Protein AF-A0A936PBE9-F1 (afdb_monomer_lite)

Sequence (166 aa):
MKCLRVLLLLLLTLVSSGVLAENSNLLIQLQPGGGFRIWHADGPSLLSDDEVMLLDSLAEPQGSAPVPTALGPARARRTELGVIIELAEVKTDKALLVDRDACGHLKTWHAEGGVPLTEEQATDLVLAALPGGGPRLVLDAERHAKSYLTAIGIMVAIWKPRPARK

pLDDT: mean 86.17, std 16.49, range [41.28, 98.12]

Foldseek 3Di:
DPDPPPVVVPPPPPPPPPPPPQKWKWFWDADPPGDIQIWGLDDDDDFDPVVVVVQQVQADQVWGDFDQTPLGTWIWHQDQLAIKIARPRDPAQRIWGWDADPVRDIGITTSDDDDDDDRVRSVVQQVQEEQVWGDWADRDPFKIWIWYQDSNGIMIMIHGDDDDDD

Secondary structure (DSSP, 8-state):
--SSSSGGGSSS---------SEEEEEEEEPTTS-EEEEESS-S----HHHHHHHHHT-BTT-PPPEEETTEEEEEEEETTEEEEEESS-SS--EEEEEE-TT--EEEEESS-S----HHHHHHHHHH-BTT--PPEE-SSS-EEEEEEETTEEEEEEEPPPPPP-

Structure (mmCIF, N/CA/C/O backbone):
data_AF-A0A936PBE9-F1
#
_entry.id   AF-A0A936PBE9-F1
#
loop_
_atom_site.group_PDB
_atom_site.id
_atom_site.type_symbol
_atom_site.label_atom_id
_atom_site.label_alt_id
_atom_site.label_comp_id
_atom_site.label_asym_id
_atom_site.label_entity_id
_atom_site.label_seq_id
_atom_site.pdbx_PDB_ins_code
_atom_site.Cartn_x
_atom_site.Cartn_y
_atom_site.Cartn_z
_atom_site.occupancy
_atom_site.B_iso_or_equiv
_atom_site.auth_seq_id
_atom_site.auth_comp_id
_atom_site.auth_asym_id
_atom_site.auth_atom_id
_atom_site.pdbx_PDB_model_num
ATOM 1 N N . MET A 1 1 ? 39.517 -16.350 37.119 1.00 50.34 1 MET A N 1
ATOM 2 C CA . MET A 1 1 ? 38.673 -15.214 36.672 1.00 50.34 1 MET A CA 1
ATOM 3 C C . MET A 1 1 ? 39.249 -14.539 35.419 1.00 50.34 1 MET A C 1
ATOM 5 O O . MET A 1 1 ? 39.774 -13.442 35.531 1.00 50.34 1 MET A O 1
ATOM 9 N N . LYS A 1 2 ? 39.202 -15.165 34.229 1.00 45.12 2 LYS A N 1
ATOM 10 C CA . LYS A 1 2 ? 39.619 -14.512 32.960 1.00 45.12 2 LYS A CA 1
ATOM 11 C C . LYS A 1 2 ? 38.860 -14.987 31.701 1.00 45.12 2 LYS A C 1
ATOM 13 O O . LYS A 1 2 ? 39.275 -14.653 30.603 1.00 45.12 2 LYS A O 1
ATOM 18 N N . CYS A 1 3 ? 37.740 -15.709 31.827 1.00 45.91 3 CYS A N 1
ATOM 19 C CA . CYS A 1 3 ? 36.993 -16.213 30.654 1.00 45.91 3 CYS A CA 1
ATOM 20 C C . CYS A 1 3 ? 35.619 -15.558 30.439 1.00 45.91 3 CYS A C 1
ATOM 22 O O . CYS A 1 3 ? 34.963 -15.847 29.449 1.00 45.91 3 CYS A O 1
ATOM 24 N N . LEU A 1 4 ? 35.193 -14.640 31.314 1.00 47.47 4 LEU A N 1
ATOM 25 C CA . LEU A 1 4 ? 33.838 -14.066 31.283 1.00 47.47 4 LEU A CA 1
ATOM 26 C C . LEU A 1 4 ? 33.744 -12.691 30.589 1.00 47.47 4 LEU A C 1
ATOM 28 O O . LEU A 1 4 ? 32.738 -12.007 30.719 1.00 47.47 4 LEU A O 1
ATOM 32 N N . ARG A 1 5 ? 34.792 -12.236 29.889 1.00 47.12 5 ARG A N 1
ATOM 33 C CA . ARG A 1 5 ? 34.793 -10.913 29.225 1.00 47.12 5 ARG A CA 1
ATOM 34 C C . ARG A 1 5 ? 34.780 -10.956 27.700 1.00 47.12 5 ARG A C 1
ATOM 36 O O . ARG A 1 5 ? 34.574 -9.920 27.086 1.00 47.12 5 ARG A O 1
ATOM 43 N N . VAL A 1 6 ? 34.949 -12.130 27.092 1.00 48.41 6 VAL A N 1
ATOM 44 C CA . VAL A 1 6 ? 34.953 -12.260 25.622 1.00 48.41 6 VAL A CA 1
ATOM 45 C C . VAL A 1 6 ? 33.557 -12.583 25.072 1.00 48.41 6 VAL A C 1
ATOM 47 O O . VAL A 1 6 ? 33.268 -12.275 23.923 1.00 48.41 6 VAL A O 1
ATOM 50 N N . LEU A 1 7 ? 32.644 -13.107 25.898 1.00 46.00 7 LEU A N 1
ATOM 51 C CA . LEU A 1 7 ? 31.309 -13.508 25.437 1.00 46.00 7 LEU A CA 1
ATOM 52 C C . LEU A 1 7 ? 30.341 -12.327 25.208 1.00 46.00 7 LEU A C 1
ATOM 54 O O . LEU A 1 7 ? 29.356 -12.481 24.497 1.00 46.00 7 LEU A O 1
ATOM 58 N N . LEU A 1 8 ? 30.615 -11.144 25.773 1.00 46.41 8 LEU A N 1
ATOM 59 C CA . LEU A 1 8 ? 29.701 -9.993 25.694 1.00 46.41 8 LEU A CA 1
ATOM 60 C C . LEU A 1 8 ? 29.893 -9.127 24.432 1.00 46.41 8 LEU A C 1
ATOM 62 O O . LEU A 1 8 ? 29.077 -8.256 24.159 1.00 46.41 8 LEU A O 1
ATOM 66 N N . LEU A 1 9 ? 30.954 -9.355 23.651 1.00 47.06 9 LEU A N 1
ATOM 67 C CA . LEU A 1 9 ? 31.267 -8.556 22.455 1.00 47.06 9 LEU A CA 1
ATOM 68 C C . LEU A 1 9 ? 30.708 -9.143 21.147 1.00 47.06 9 LEU A C 1
ATOM 70 O O . LEU A 1 9 ? 30.791 -8.490 20.114 1.00 47.06 9 LEU A O 1
ATOM 74 N N . LEU A 1 10 ? 30.103 -10.336 21.182 1.00 46.03 10 LEU A N 1
ATOM 75 C CA . LEU A 1 10 ? 29.534 -10.996 19.996 1.00 46.03 10 LEU A CA 1
ATOM 76 C C . LEU A 1 10 ? 28.034 -10.739 19.777 1.00 46.03 10 LEU A C 1
ATOM 78 O O . LEU A 1 10 ? 27.498 -11.136 18.749 1.00 46.03 10 LEU A O 1
ATOM 82 N N . LEU A 1 11 ? 27.354 -10.060 20.706 1.00 45.28 11 LEU A N 1
ATOM 83 C CA . LEU A 1 11 ? 25.908 -9.809 20.627 1.00 45.28 11 LEU A CA 1
ATOM 84 C C . LEU A 1 11 ? 25.522 -8.475 19.964 1.00 45.28 11 LEU A C 1
ATOM 86 O O . LEU A 1 11 ? 24.334 -8.197 19.846 1.00 45.28 11 LEU A O 1
ATOM 90 N N . LEU A 1 12 ? 26.483 -7.661 19.508 1.00 48.19 12 LEU A N 1
ATOM 91 C CA . LEU A 1 12 ? 26.200 -6.307 19.003 1.00 48.19 12 LEU A CA 1
ATOM 92 C C . LEU A 1 12 ? 26.375 -6.100 17.488 1.00 48.19 12 LEU A C 1
ATOM 94 O O . LEU A 1 12 ? 26.357 -4.961 17.030 1.00 48.19 12 LEU A O 1
ATOM 98 N N . THR A 1 13 ? 26.517 -7.165 16.695 1.00 49.09 13 THR A N 1
ATOM 99 C CA . THR A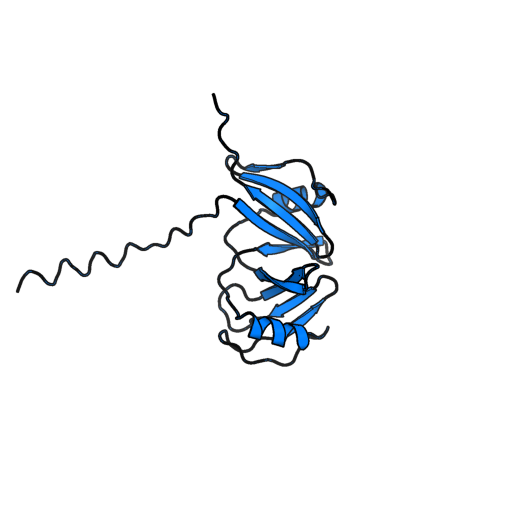 1 13 ? 26.637 -7.064 15.224 1.00 49.09 13 THR A CA 1
ATOM 100 C C . THR A 1 13 ? 25.530 -7.772 14.449 1.00 49.09 13 THR A C 1
ATOM 102 O O . THR A 1 13 ? 25.612 -7.874 13.228 1.00 49.09 13 THR A O 1
ATOM 105 N N . LEU A 1 14 ? 24.430 -8.149 15.107 1.00 47.47 14 LEU A N 1
ATOM 106 C CA . LEU A 1 14 ? 23.153 -8.384 14.423 1.00 47.47 14 LEU A CA 1
ATOM 107 C C . LEU A 1 14 ? 22.495 -7.035 14.097 1.00 47.47 14 LEU A C 1
ATOM 109 O O . LEU A 1 14 ? 21.353 -6.760 14.457 1.00 47.47 14 LEU A O 1
ATOM 113 N N . VAL A 1 15 ? 23.237 -6.171 13.396 1.00 48.62 15 VAL A N 1
ATOM 114 C CA . VAL A 1 15 ? 22.605 -5.188 12.524 1.00 48.62 15 VAL A CA 1
ATOM 115 C C . VAL A 1 15 ? 21.896 -6.043 11.493 1.00 48.62 15 VAL A C 1
ATOM 117 O O . VAL A 1 15 ? 22.527 -6.627 10.615 1.00 48.62 15 VAL A O 1
ATOM 120 N N . SER A 1 16 ? 20.589 -6.197 11.690 1.00 46.88 16 SER A N 1
ATOM 121 C CA . SER A 1 16 ? 19.684 -6.767 10.710 1.00 46.88 16 SER A CA 1
ATOM 122 C C . SER A 1 16 ? 19.838 -5.948 9.439 1.00 46.88 16 SER A C 1
ATOM 124 O O . SER A 1 16 ? 19.185 -4.925 9.253 1.00 46.88 16 SER A O 1
ATOM 126 N N . SER A 1 17 ? 20.736 -6.383 8.560 1.00 41.28 17 SER A N 1
ATOM 127 C CA . SER A 1 17 ? 20.574 -6.153 7.142 1.00 41.28 17 SER A CA 1
ATOM 128 C C . SER A 1 17 ? 19.277 -6.863 6.802 1.00 41.28 17 SER A C 1
ATOM 130 O O . SER A 1 17 ? 19.268 -8.070 6.570 1.00 41.28 17 SER A O 1
ATOM 132 N N . GLY A 1 18 ? 18.167 -6.125 6.880 1.00 41.81 18 GLY A N 1
ATOM 133 C CA . GLY A 1 18 ? 16.953 -6.510 6.192 1.00 41.81 18 GLY A CA 1
ATOM 134 C C . GLY A 1 18 ? 17.403 -6.823 4.781 1.00 41.81 18 GLY A C 1
ATOM 135 O O . GLY A 1 18 ? 17.915 -5.947 4.083 1.00 41.81 18 GLY A O 1
ATOM 136 N N . VAL A 1 19 ? 17.365 -8.105 4.432 1.00 45.19 19 VAL A N 1
ATOM 137 C CA . VAL A 1 19 ? 17.571 -8.551 3.067 1.00 45.19 19 VAL A CA 1
ATOM 138 C C . VAL A 1 19 ? 16.535 -7.772 2.275 1.00 45.19 19 VAL A C 1
ATOM 140 O O . VAL A 1 19 ? 15.345 -8.059 2.367 1.00 45.19 19 VAL A O 1
ATOM 143 N N . LEU A 1 20 ? 16.982 -6.711 1.596 1.00 50.00 20 LEU A N 1
ATOM 144 C CA . LEU A 1 20 ? 16.194 -6.006 0.601 1.00 50.00 20 LEU A CA 1
ATOM 145 C C . LEU A 1 20 ? 15.694 -7.092 -0.336 1.00 50.00 20 LEU A C 1
ATOM 147 O O . LEU A 1 20 ? 16.502 -7.765 -0.983 1.00 50.00 20 LEU A O 1
ATOM 151 N N . ALA A 1 21 ? 14.388 -7.330 -0.292 1.00 50.94 21 ALA A N 1
ATOM 152 C CA . ALA A 1 21 ? 13.784 -8.450 -0.972 1.00 50.94 21 ALA A CA 1
ATOM 153 C C . ALA A 1 21 ? 14.173 -8.392 -2.456 1.00 50.94 21 ALA A C 1
ATOM 155 O O . ALA A 1 21 ? 14.020 -7.369 -3.123 1.00 50.94 21 ALA A O 1
ATOM 156 N N . GLU A 1 22 ? 14.736 -9.496 -2.952 1.00 62.47 22 GLU A N 1
ATOM 157 C CA . GLU A 1 22 ? 15.225 -9.648 -4.330 1.00 62.47 22 GLU A CA 1
ATOM 158 C C . GLU A 1 22 ? 14.132 -9.313 -5.362 1.00 62.47 22 GLU A C 1
ATOM 160 O O . GLU A 1 22 ? 14.420 -8.832 -6.462 1.00 62.47 22 GLU A O 1
ATOM 165 N N . ASN A 1 23 ? 12.875 -9.492 -4.943 1.00 78.38 23 ASN A N 1
ATOM 166 C CA . ASN A 1 23 ? 11.667 -9.005 -5.584 1.00 78.38 23 ASN A CA 1
ATOM 167 C C . ASN A 1 23 ? 10.775 -8.346 -4.524 1.00 78.38 23 ASN A C 1
ATOM 169 O O . ASN A 1 23 ? 10.696 -8.834 -3.399 1.00 78.38 23 ASN A O 1
ATOM 173 N N . SER A 1 24 ? 10.074 -7.273 -4.867 1.00 84.75 24 SER A N 1
ATOM 174 C CA . SER A 1 24 ? 9.158 -6.581 -3.955 1.00 84.75 24 SER A CA 1
ATOM 175 C C . SER A 1 24 ? 7.903 -6.137 -4.685 1.00 84.75 24 SER A C 1
ATOM 177 O O . SER A 1 24 ? 7.944 -5.876 -5.886 1.00 84.75 24 SER A O 1
ATOM 179 N N . ASN A 1 25 ? 6.798 -6.018 -3.950 1.00 91.38 25 ASN A N 1
ATOM 180 C CA . ASN A 1 25 ? 5.537 -5.536 -4.497 1.00 91.38 25 ASN A CA 1
ATOM 181 C C . ASN A 1 25 ? 5.097 -4.261 -3.784 1.00 91.38 25 ASN A C 1
ATOM 183 O O . ASN A 1 25 ? 5.163 -4.172 -2.557 1.00 91.38 25 ASN A O 1
ATOM 187 N N . LEU A 1 26 ? 4.611 -3.306 -4.568 1.00 95.38 26 LEU A N 1
ATOM 188 C CA . LEU A 1 26 ? 4.003 -2.072 -4.088 1.00 95.38 26 LEU A CA 1
ATOM 189 C C . LEU A 1 26 ? 2.583 -1.943 -4.629 1.00 95.38 26 LEU A C 1
ATOM 191 O O . LEU A 1 26 ? 2.253 -2.513 -5.670 1.00 95.38 26 LEU A O 1
ATOM 195 N N . LEU A 1 27 ? 1.770 -1.149 -3.949 1.00 96.12 27 LEU A N 1
ATOM 196 C CA . LEU A 1 27 ? 0.484 -0.685 -4.442 1.00 96.12 27 LEU A CA 1
ATOM 197 C C . LEU A 1 27 ? 0.459 0.842 -4.391 1.00 96.12 27 LEU A C 1
ATOM 199 O O . LEU A 1 27 ? 0.653 1.435 -3.337 1.00 96.12 27 LEU A O 1
ATOM 203 N N . ILE A 1 28 ? 0.203 1.482 -5.525 1.00 96.56 28 ILE A N 1
ATOM 204 C CA . ILE A 1 28 ? 0.096 2.937 -5.635 1.00 96.56 28 ILE A CA 1
ATOM 205 C C . ILE A 1 28 ? -1.382 3.307 -5.772 1.00 96.56 28 ILE A C 1
ATOM 207 O O . ILE A 1 28 ? -2.060 2.853 -6.693 1.00 96.56 28 ILE A O 1
ATOM 211 N N . GLN A 1 29 ? -1.882 4.147 -4.869 1.00 95.38 29 GLN A N 1
ATOM 212 C CA . GLN A 1 29 ? -3.225 4.722 -4.920 1.00 95.38 29 GLN A CA 1
ATOM 213 C C . GLN A 1 29 ? -3.148 6.216 -5.209 1.00 95.38 29 GLN A C 1
ATOM 215 O O . GLN A 1 29 ? -2.551 6.973 -4.438 1.00 95.38 29 GLN A O 1
ATOM 220 N N . LEU A 1 30 ? -3.797 6.649 -6.291 1.00 92.25 30 LEU A N 1
ATOM 221 C CA . LEU A 1 30 ? -3.972 8.071 -6.564 1.00 92.25 30 LEU A CA 1
ATOM 222 C C . LEU A 1 30 ? -4.845 8.691 -5.472 1.00 92.25 30 LEU A C 1
ATOM 224 O O . LEU A 1 30 ? -5.885 8.145 -5.106 1.00 92.25 30 LEU A O 1
ATOM 228 N N . GLN A 1 31 ? -4.405 9.828 -4.951 1.00 90.44 31 GLN A N 1
ATOM 229 C CA . GLN A 1 31 ? -5.142 10.599 -3.964 1.00 90.44 31 GLN A CA 1
ATOM 230 C C . GLN A 1 31 ? -5.876 11.761 -4.647 1.00 90.44 31 GLN A C 1
ATOM 232 O O . GLN A 1 31 ? -5.372 12.327 -5.627 1.00 90.44 31 GLN A O 1
ATOM 237 N N . PRO A 1 32 ? -7.037 12.180 -4.115 1.00 84.94 32 PRO A N 1
ATOM 238 C CA . PRO A 1 32 ? -7.652 13.441 -4.508 1.00 84.94 32 PRO A CA 1
ATOM 239 C C . PRO A 1 32 ? -6.637 14.587 -4.382 1.00 84.94 32 PRO A C 1
ATOM 241 O O . PRO A 1 32 ? -5.978 14.725 -3.354 1.00 84.94 32 PRO A O 1
ATOM 244 N N . GLY A 1 33 ? -6.489 15.396 -5.433 1.00 84.88 33 GLY A N 1
ATOM 245 C CA . GLY A 1 33 ? -5.497 16.481 -5.477 1.00 84.88 33 GLY A CA 1
ATOM 246 C C . GLY A 1 33 ? -4.167 16.132 -6.156 1.00 84.88 33 GLY A C 1
ATOM 247 O O . GLY A 1 33 ? -3.294 16.990 -6.214 1.00 84.88 33 GLY A O 1
ATOM 248 N N . GLY A 1 34 ? -4.021 14.924 -6.712 1.00 84.19 34 GLY A N 1
ATOM 249 C CA . GLY A 1 34 ? -2.920 14.581 -7.624 1.00 84.19 34 GLY A CA 1
ATOM 250 C C . GLY A 1 34 ? -1.690 13.942 -6.975 1.00 84.19 34 GLY A C 1
ATOM 251 O O . GLY A 1 34 ? -0.717 13.686 -7.672 1.00 84.19 34 GLY A O 1
ATOM 252 N N . GLY A 1 35 ? -1.731 13.660 -5.670 1.00 90.94 35 GLY A N 1
ATOM 253 C CA . GLY A 1 35 ? -0.667 12.933 -4.972 1.00 90.94 35 GLY A CA 1
ATOM 254 C C . GLY A 1 35 ? -0.814 11.411 -5.051 1.00 90.94 35 GLY A C 1
ATOM 255 O O . GLY A 1 35 ? -1.840 10.881 -5.483 1.00 90.94 35 GLY A O 1
ATOM 256 N N . PHE A 1 36 ? 0.196 10.701 -4.550 1.00 92.88 36 PHE A N 1
ATOM 257 C CA . PHE A 1 36 ? 0.188 9.243 -4.437 1.00 92.88 36 PHE A CA 1
ATOM 258 C C . PHE A 1 36 ? 0.260 8.806 -2.978 1.00 92.88 36 PHE A C 1
ATOM 260 O O . PHE A 1 36 ? 0.996 9.377 -2.176 1.00 92.88 36 PHE A O 1
ATOM 267 N N . ARG A 1 37 ? -0.458 7.733 -2.652 1.00 94.00 37 ARG A N 1
ATOM 268 C CA . ARG A 1 37 ? -0.161 6.903 -1.487 1.00 94.00 37 ARG A CA 1
ATOM 269 C C . ARG A 1 37 ? 0.466 5.608 -1.974 1.00 94.00 37 ARG A C 1
ATOM 271 O O . ARG A 1 37 ? -0.105 4.940 -2.831 1.00 94.00 37 ARG A O 1
ATOM 278 N N . ILE A 1 38 ? 1.630 5.277 -1.434 1.00 95.62 38 ILE A N 1
ATOM 279 C CA . ILE A 1 38 ? 2.337 4.036 -1.735 1.00 95.62 38 ILE A CA 1
ATOM 280 C C . ILE A 1 38 ? 2.155 3.111 -0.543 1.00 95.62 38 ILE A C 1
ATOM 282 O O . ILE A 1 38 ? 2.393 3.507 0.594 1.00 95.62 38 ILE A O 1
ATOM 286 N N . TRP A 1 39 ? 1.720 1.894 -0.828 1.00 96.38 39 TRP A N 1
ATOM 287 C CA . TRP A 1 39 ? 1.632 0.816 0.131 1.00 96.38 39 TRP A CA 1
ATOM 288 C C . TRP A 1 39 ? 2.634 -0.278 -0.220 1.00 96.38 39 TRP A C 1
ATOM 290 O O . TRP A 1 39 ? 2.892 -0.559 -1.393 1.00 96.38 39 TRP A O 1
ATOM 300 N N . HIS A 1 40 ? 3.176 -0.920 0.800 1.00 95.25 40 HIS A N 1
ATOM 301 C CA . HIS A 1 40 ? 4.211 -1.933 0.701 1.00 95.25 40 HIS A CA 1
ATOM 302 C C . HIS A 1 40 ? 3.640 -3.298 1.074 1.00 95.25 40 HIS A C 1
ATOM 304 O O . HIS A 1 40 ? 2.794 -3.400 1.955 1.00 95.25 40 HIS A O 1
ATOM 310 N N . ALA A 1 41 ? 4.078 -4.360 0.398 1.00 91.31 41 ALA A N 1
ATOM 311 C CA . ALA A 1 41 ? 3.666 -5.717 0.766 1.00 91.31 41 ALA A CA 1
ATOM 312 C C . ALA A 1 41 ? 4.241 -6.171 2.120 1.00 91.31 41 ALA A C 1
ATOM 314 O O . ALA A 1 41 ? 3.658 -7.043 2.750 1.00 91.31 41 ALA A O 1
ATOM 315 N N . ASP A 1 42 ? 5.343 -5.557 2.555 1.00 87.38 42 ASP A N 1
ATOM 316 C CA . ASP A 1 42 ? 6.009 -5.821 3.828 1.00 87.38 42 ASP A CA 1
ATOM 317 C C . ASP A 1 42 ? 6.133 -4.514 4.620 1.00 87.38 42 ASP A C 1
ATOM 319 O O . ASP A 1 42 ? 6.464 -3.471 4.042 1.00 87.38 42 ASP A O 1
ATOM 323 N N . GLY A 1 43 ? 5.935 -4.576 5.937 1.00 85.44 43 GLY A N 1
ATOM 324 C CA . GLY A 1 43 ? 6.059 -3.421 6.824 1.00 85.44 43 GLY A CA 1
ATOM 325 C C . GLY A 1 43 ? 6.324 -3.795 8.286 1.00 85.44 43 GLY A C 1
ATOM 326 O O . GLY A 1 43 ? 6.324 -4.974 8.644 1.00 85.44 43 GLY A O 1
ATOM 327 N N . PRO A 1 44 ? 6.631 -2.798 9.137 1.00 82.12 44 PRO A N 1
ATOM 328 C CA . PRO A 1 44 ? 7.040 -3.024 10.520 1.00 82.12 44 PRO A CA 1
ATOM 329 C C . PRO A 1 44 ? 5.874 -3.251 11.493 1.00 82.12 44 PRO A C 1
ATOM 331 O O . PRO A 1 44 ? 6.120 -3.748 12.593 1.00 82.12 44 PRO A O 1
ATOM 334 N N . SER A 1 45 ? 4.636 -2.876 11.147 1.00 82.62 45 SER A N 1
ATOM 335 C CA . SER A 1 45 ? 3.469 -3.166 11.986 1.00 82.62 45 SER A CA 1
ATOM 336 C C . SER A 1 45 ? 2.851 -4.509 11.594 1.00 82.62 45 SER A C 1
ATOM 338 O O . SER A 1 45 ? 2.745 -4.828 10.416 1.00 82.62 45 SER A O 1
ATOM 340 N N . LEU A 1 46 ? 2.476 -5.323 12.583 1.00 88.50 46 LEU A N 1
ATOM 341 C CA . LEU A 1 46 ? 1.883 -6.644 12.372 1.00 88.50 46 LEU A CA 1
ATOM 342 C C . LEU A 1 46 ? 0.682 -6.803 13.307 1.00 88.50 46 LEU A C 1
ATOM 344 O O . LEU A 1 46 ? 0.852 -6.960 14.516 1.00 88.50 46 LEU A O 1
ATOM 348 N N . LEU A 1 47 ? -0.520 -6.732 12.740 1.00 93.50 47 LEU A N 1
ATOM 349 C CA . LEU A 1 47 ? -1.744 -7.205 13.383 1.00 93.50 47 LEU A CA 1
ATOM 350 C C . LEU A 1 47 ? -1.938 -8.686 13.052 1.00 93.50 47 LEU A C 1
ATOM 352 O O . LEU A 1 47 ? -1.513 -9.145 11.993 1.00 93.50 47 LEU A O 1
ATOM 356 N N . SER A 1 48 ? -2.589 -9.429 13.941 1.00 94.38 48 SER A N 1
ATOM 357 C CA . SER A 1 48 ? -3.042 -10.784 13.620 1.00 94.38 48 SER A CA 1
ATOM 358 C C . SER A 1 48 ? -4.194 -10.765 12.609 1.00 94.38 48 SER A C 1
ATOM 360 O O . SER A 1 48 ? -4.952 -9.795 12.539 1.00 94.38 48 SER A O 1
ATOM 362 N N . ASP A 1 49 ? -4.368 -11.858 11.864 1.00 92.31 49 ASP A N 1
ATOM 363 C CA . ASP A 1 49 ? -5.468 -11.999 10.901 1.00 92.31 49 ASP A CA 1
ATOM 364 C C . ASP A 1 49 ? -6.838 -11.789 11.564 1.00 92.31 49 ASP A C 1
ATOM 366 O O . ASP A 1 49 ? -7.693 -11.108 11.002 1.00 92.31 49 ASP A O 1
ATOM 370 N N . ASP A 1 50 ? -7.026 -12.288 12.791 1.00 94.75 50 ASP A N 1
ATOM 371 C CA . ASP A 1 50 ? -8.260 -12.105 13.566 1.00 94.75 50 ASP A CA 1
ATOM 372 C C . ASP A 1 50 ? -8.522 -10.625 13.899 1.00 94.75 50 ASP A C 1
ATOM 374 O O . ASP A 1 50 ? -9.657 -10.150 13.797 1.00 94.75 50 ASP A O 1
ATOM 378 N N . GLU A 1 51 ? -7.483 -9.865 14.263 1.00 97.00 51 GLU A N 1
ATOM 379 C CA . GLU A 1 51 ? -7.599 -8.423 14.515 1.00 97.00 51 GLU A CA 1
ATOM 380 C C . GLU A 1 51 ? -7.938 -7.660 13.233 1.00 97.00 51 GLU A C 1
ATOM 382 O O . GLU A 1 51 ? -8.806 -6.782 13.251 1.00 97.00 51 GLU A O 1
ATOM 387 N N . VAL A 1 52 ? -7.300 -8.013 12.113 1.00 96.31 52 VAL A N 1
ATOM 388 C CA . VAL A 1 52 ? -7.594 -7.424 10.800 1.00 96.31 52 VAL A CA 1
ATOM 389 C C . VAL A 1 52 ? -9.029 -7.740 10.382 1.00 96.31 52 VAL A C 1
ATOM 391 O O . VAL A 1 52 ? -9.749 -6.836 9.964 1.00 96.31 52 VAL A O 1
ATOM 394 N N . MET A 1 53 ? -9.479 -8.987 10.544 1.00 95.38 53 MET A N 1
ATOM 395 C CA . MET A 1 53 ? -10.850 -9.413 10.250 1.00 95.38 53 MET A CA 1
ATOM 396 C C . MET A 1 53 ? -11.880 -8.650 11.081 1.00 95.38 53 MET A C 1
ATOM 398 O O . MET A 1 53 ? -12.885 -8.179 10.541 1.00 95.38 53 MET A O 1
ATOM 402 N N . LEU A 1 54 ? -11.634 -8.509 12.386 1.00 96.62 54 LEU A N 1
ATOM 403 C CA . LEU A 1 54 ? -12.503 -7.754 13.281 1.00 96.62 54 LEU A CA 1
ATOM 404 C C . LEU A 1 54 ? -12.593 -6.291 12.842 1.00 96.62 54 LEU A C 1
ATOM 406 O O . LEU A 1 54 ? -13.693 -5.772 12.657 1.00 96.62 54 LEU A O 1
ATOM 410 N N . LEU A 1 55 ? -11.453 -5.633 12.639 1.00 97.69 55 LEU A N 1
ATOM 411 C CA . LEU A 1 55 ? -11.395 -4.233 12.224 1.00 97.69 55 LEU A CA 1
ATOM 412 C C . LEU A 1 55 ? -12.064 -4.011 10.863 1.00 97.69 55 LEU A C 1
ATOM 414 O O . LEU A 1 55 ? -12.863 -3.087 10.726 1.00 97.69 55 LEU A O 1
ATOM 418 N N . ASP A 1 56 ? -11.815 -4.882 9.886 1.00 95.75 56 ASP A N 1
ATOM 419 C CA . ASP A 1 56 ? -12.456 -4.827 8.568 1.00 95.75 56 ASP A CA 1
ATOM 420 C C . ASP A 1 56 ? -13.987 -4.932 8.659 1.00 95.75 56 ASP A C 1
ATOM 422 O O . ASP A 1 56 ? -14.713 -4.184 7.995 1.00 95.75 56 ASP A O 1
ATOM 426 N N . SER A 1 57 ? -14.494 -5.796 9.547 1.00 96.00 57 SER A N 1
ATOM 427 C CA . SER A 1 57 ? -15.937 -5.943 9.784 1.00 96.00 57 SER A CA 1
ATOM 428 C C . SER A 1 57 ? -16.586 -4.710 10.427 1.00 96.00 57 SER A C 1
ATOM 430 O O . SER A 1 57 ? -17.777 -4.474 10.233 1.00 96.00 57 SER A O 1
ATOM 432 N N . LEU A 1 58 ? -15.805 -3.906 11.155 1.00 97.81 58 LEU A N 1
ATOM 433 C CA . LEU A 1 58 ? -16.249 -2.695 11.853 1.00 97.81 58 LEU A CA 1
ATOM 434 C C . LEU A 1 58 ? -16.003 -1.412 11.042 1.00 97.81 58 LEU A C 1
ATOM 436 O O . LEU A 1 58 ? -16.241 -0.310 11.541 1.00 97.81 58 LEU A O 1
ATOM 440 N N . ALA A 1 59 ? -15.475 -1.533 9.822 1.00 97.44 59 ALA A N 1
ATOM 441 C CA . ALA A 1 59 ? -15.034 -0.397 9.032 1.00 97.44 59 ALA A CA 1
ATOM 442 C C . ALA A 1 59 ? -16.201 0.437 8.489 1.00 97.44 59 ALA A C 1
ATOM 444 O O . ALA A 1 59 ? -16.976 -0.018 7.640 1.00 97.44 59 ALA A O 1
ATOM 445 N N . GLU A 1 60 ? -16.223 1.706 8.893 1.00 96.81 60 GLU A N 1
ATOM 446 C CA . GLU A 1 60 ? -17.219 2.711 8.509 1.00 96.81 60 GLU A CA 1
ATOM 447 C C . GLU A 1 60 ? -16.568 3.864 7.723 1.00 96.81 60 GLU A C 1
ATOM 449 O O . GLU A 1 60 ? -15.380 4.133 7.929 1.00 96.81 60 GLU A O 1
ATOM 454 N N . PRO A 1 61 ? -17.291 4.601 6.857 1.00 95.81 61 PRO A N 1
ATOM 455 C CA . PRO A 1 61 ? -16.721 5.722 6.095 1.00 95.81 61 PRO A CA 1
ATOM 456 C C . PRO A 1 61 ? -16.066 6.811 6.961 1.00 95.81 61 PRO A C 1
ATOM 458 O O . PRO A 1 61 ? -15.025 7.361 6.608 1.00 95.81 61 PRO A O 1
ATOM 461 N N . GLN A 1 62 ? -16.640 7.097 8.130 1.00 94.19 62 GLN A N 1
ATOM 462 C CA . GLN A 1 62 ? -16.119 8.056 9.111 1.00 94.19 62 GLN A CA 1
ATOM 463 C C . GLN A 1 62 ? -15.018 7.481 10.019 1.00 94.19 62 GLN A C 1
ATOM 465 O O . GLN A 1 62 ? -14.385 8.222 10.770 1.00 94.19 62 GLN A O 1
ATOM 470 N N . GLY A 1 63 ? -14.762 6.174 9.937 1.00 95.44 63 GLY A N 1
ATOM 471 C CA . GLY A 1 63 ? -13.910 5.435 10.861 1.00 95.44 63 GLY A CA 1
ATOM 472 C C . GLY A 1 63 ? -14.693 4.825 12.026 1.00 95.44 63 GLY A C 1
ATOM 473 O O . GLY A 1 63 ? -15.623 5.428 12.563 1.00 95.44 63 GLY A O 1
ATOM 474 N N . SER A 1 64 ? -14.296 3.622 12.432 1.00 97.44 64 SER A N 1
ATOM 475 C CA . SER A 1 64 ? -14.859 2.919 13.582 1.00 97.44 64 SER A CA 1
ATOM 476 C C . SER A 1 64 ? -14.556 3.638 14.908 1.00 97.44 64 SER A C 1
ATOM 478 O O . SER A 1 64 ? -13.682 4.515 15.013 1.00 97.44 64 SER A O 1
ATOM 480 N N . ALA A 1 65 ? -15.240 3.212 15.974 1.00 97.25 65 ALA A N 1
ATOM 481 C CA . ALA A 1 65 ? -14.750 3.447 17.330 1.00 97.25 65 ALA A CA 1
ATOM 482 C C . ALA A 1 65 ? -13.356 2.799 17.514 1.00 97.25 65 ALA A C 1
ATOM 484 O O . ALA A 1 65 ? -13.049 1.836 16.804 1.00 97.25 65 ALA A O 1
ATOM 485 N N . PRO A 1 66 ? -12.506 3.302 18.434 1.00 97.00 66 PRO A N 1
ATOM 486 C CA . PRO A 1 66 ? -11.240 2.650 18.752 1.00 97.00 66 PRO A CA 1
ATOM 487 C C . PRO A 1 66 ? -11.464 1.216 19.232 1.00 97.00 66 PRO A C 1
ATOM 489 O O . PRO A 1 66 ? -12.224 0.991 20.174 1.00 97.00 66 PRO A O 1
ATOM 492 N N . VAL A 1 67 ? -10.774 0.269 18.608 1.00 97.50 67 VAL A N 1
ATOM 493 C CA . VAL A 1 67 ? -10.771 -1.148 18.973 1.00 97.50 67 VAL A CA 1
ATOM 494 C C . VAL A 1 67 ? -9.397 -1.486 19.552 1.00 97.50 67 VAL A C 1
ATOM 496 O O . VAL A 1 67 ? -8.391 -1.183 18.911 1.00 97.50 67 VAL A O 1
ATOM 499 N N . PRO A 1 68 ? -9.310 -2.081 20.753 1.00 96.69 68 PRO A N 1
ATOM 500 C CA . PRO A 1 68 ? -8.037 -2.532 21.304 1.00 96.69 68 PRO A CA 1
ATOM 501 C C . PRO A 1 68 ? -7.386 -3.611 20.425 1.00 96.69 68 PRO A C 1
ATOM 503 O O . PRO A 1 68 ? -8.054 -4.565 20.038 1.00 96.69 68 PRO A O 1
ATOM 506 N N . THR A 1 69 ? -6.085 -3.476 20.162 1.00 96.81 69 THR A N 1
ATOM 507 C CA . THR A 1 69 ? -5.249 -4.475 19.470 1.00 96.81 69 THR A CA 1
ATOM 508 C C . THR A 1 69 ? -3.924 -4.660 20.213 1.00 96.81 69 THR A C 1
ATOM 510 O O . THR A 1 69 ? -3.604 -3.892 21.127 1.00 96.81 69 THR A O 1
ATOM 513 N N . ALA A 1 70 ? -3.109 -5.626 19.790 1.00 94.38 70 ALA A N 1
ATOM 514 C CA . ALA A 1 70 ? -1.739 -5.811 20.266 1.00 94.38 70 ALA A CA 1
ATOM 515 C C . ALA A 1 70 ? -0.836 -4.580 20.038 1.00 94.38 70 ALA A C 1
ATOM 517 O O . ALA A 1 70 ? 0.150 -4.396 20.752 1.00 94.38 70 ALA A O 1
ATOM 518 N N . LEU A 1 71 ? -1.179 -3.721 19.072 1.00 94.81 71 LEU A N 1
ATOM 519 C CA . LEU A 1 71 ? -0.439 -2.506 18.716 1.00 94.81 71 LEU A CA 1
ATOM 520 C C . LEU A 1 71 ? -1.028 -1.227 19.337 1.00 94.81 71 LEU A C 1
ATOM 522 O O . LEU A 1 71 ? -0.625 -0.120 18.979 1.00 94.81 71 LEU A O 1
ATOM 526 N N . GLY A 1 72 ? -1.975 -1.377 20.265 1.00 94.88 72 GLY A N 1
ATOM 527 C CA . GLY A 1 72 ? -2.757 -0.282 20.831 1.00 94.88 72 GLY A CA 1
ATOM 528 C C . GLY A 1 72 ? -4.118 -0.120 20.143 1.00 94.88 72 GLY A C 1
ATOM 529 O O . GLY A 1 72 ? -4.524 -0.956 19.334 1.00 94.88 72 GLY A O 1
ATOM 530 N N . PRO A 1 73 ? -4.888 0.920 20.481 1.00 96.50 73 PRO A N 1
ATOM 531 C CA . PRO A 1 73 ? -6.178 1.185 19.867 1.00 96.50 73 PRO A CA 1
ATOM 532 C C . PRO A 1 73 ? -6.038 1.477 18.368 1.00 96.50 73 PRO A C 1
ATOM 534 O O . PRO A 1 73 ? -5.324 2.396 17.960 1.00 96.50 73 PRO A O 1
ATOM 537 N N . ALA A 1 74 ? -6.775 0.725 17.557 1.00 97.75 74 ALA A N 1
ATOM 538 C CA . ALA A 1 74 ? -6.858 0.889 16.114 1.00 97.75 74 ALA A CA 1
ATOM 539 C C . ALA A 1 74 ? -8.256 1.358 15.698 1.00 97.75 74 ALA A C 1
ATOM 541 O O . ALA A 1 74 ? -9.245 1.130 16.398 1.00 97.75 74 ALA A O 1
ATOM 542 N N . ARG A 1 75 ? -8.359 2.017 14.545 1.00 98.06 75 ARG A N 1
ATOM 543 C CA . ARG A 1 75 ? -9.644 2.387 13.933 1.00 98.06 75 ARG A CA 1
ATOM 544 C C . ARG A 1 75 ? -9.679 1.910 12.496 1.00 98.06 75 ARG A C 1
ATOM 546 O O . ARG A 1 75 ? -8.681 2.031 11.803 1.00 98.06 75 ARG A O 1
ATOM 553 N N . ALA A 1 76 ? -10.820 1.429 12.027 1.00 98.00 76 ALA A N 1
ATOM 554 C CA . ALA A 1 76 ? -10.984 1.011 10.641 1.00 98.00 76 ALA A CA 1
ATOM 555 C C . ALA A 1 76 ? -11.885 1.986 9.886 1.00 98.00 76 ALA A C 1
ATOM 557 O O . ALA A 1 76 ? -13.000 2.276 10.323 1.00 98.00 76 ALA A O 1
ATOM 558 N N . ARG A 1 77 ? -11.414 2.491 8.745 1.00 97.50 77 ARG A N 1
ATOM 559 C CA . ARG A 1 77 ? -12.162 3.378 7.853 1.00 97.50 77 ARG A CA 1
ATOM 560 C C . ARG A 1 77 ? -12.415 2.700 6.517 1.00 97.50 77 ARG A C 1
ATOM 562 O O . ARG A 1 77 ? -11.480 2.237 5.869 1.00 97.50 77 ARG A O 1
ATOM 569 N N . ARG A 1 78 ? -13.664 2.709 6.062 1.00 95.88 78 ARG A N 1
ATOM 570 C CA . ARG A 1 78 ? -14.033 2.239 4.724 1.00 95.88 78 ARG A CA 1
ATOM 571 C C . ARG A 1 78 ? -13.807 3.339 3.690 1.00 95.88 78 ARG A C 1
ATOM 573 O O . ARG A 1 78 ? -14.261 4.464 3.872 1.00 95.88 78 ARG A O 1
ATOM 580 N N . THR A 1 79 ? -13.115 3.009 2.607 1.00 92.50 79 THR A N 1
ATOM 581 C CA . THR A 1 79 ? -12.890 3.897 1.458 1.00 92.50 79 THR A CA 1
ATOM 582 C C . THR A 1 79 ? -13.366 3.225 0.173 1.00 92.50 79 THR A C 1
ATOM 584 O O . THR A 1 79 ? -13.674 2.032 0.169 1.00 92.50 79 THR A O 1
ATOM 587 N N . GLU A 1 80 ? -13.400 3.973 -0.930 1.00 89.06 80 GLU A N 1
ATOM 588 C CA . GLU A 1 80 ? -13.729 3.424 -2.254 1.00 89.06 80 GLU A CA 1
ATOM 589 C C . GLU A 1 80 ? -12.725 2.363 -2.729 1.00 89.06 80 GLU A C 1
ATOM 591 O O . GLU A 1 80 ? -13.084 1.486 -3.508 1.00 89.06 80 GLU A O 1
ATOM 596 N N . LEU A 1 81 ? -11.481 2.419 -2.241 1.00 88.31 81 LEU A N 1
ATOM 597 C CA . LEU A 1 81 ? -10.383 1.550 -2.675 1.00 88.31 81 LEU A CA 1
ATOM 598 C C . LEU A 1 81 ? -10.021 0.463 -1.649 1.00 88.31 81 LEU A C 1
ATOM 600 O O . LEU A 1 81 ? -8.987 -0.187 -1.792 1.00 88.31 81 LEU A O 1
ATOM 604 N N . GLY A 1 82 ? -10.834 0.281 -0.606 1.00 91.00 82 GLY A N 1
ATOM 605 C CA . GLY A 1 82 ? -10.615 -0.719 0.443 1.00 91.00 82 GLY A CA 1
ATOM 606 C C . GLY A 1 82 ? -10.763 -0.163 1.856 1.00 91.00 82 GLY A C 1
ATOM 607 O O . GLY A 1 82 ? -11.154 0.991 2.061 1.00 91.00 82 GLY A O 1
ATOM 608 N N . VAL A 1 83 ? -10.463 -0.994 2.852 1.00 95.81 83 VAL A N 1
ATOM 609 C CA . VAL A 1 83 ? -10.491 -0.595 4.264 1.00 95.81 83 VAL A CA 1
ATOM 610 C C . VAL A 1 83 ? -9.099 -0.181 4.711 1.00 95.81 83 VAL A C 1
ATOM 612 O O . VAL A 1 83 ? -8.130 -0.897 4.492 1.00 95.81 83 VAL A O 1
ATOM 615 N N . ILE A 1 84 ? -9.004 0.978 5.357 1.00 97.12 84 ILE A N 1
ATOM 616 C CA . ILE A 1 84 ? -7.773 1.471 5.967 1.00 97.12 84 ILE A CA 1
ATOM 617 C C . ILE A 1 84 ? -7.884 1.302 7.477 1.00 97.12 84 ILE A C 1
ATOM 619 O O . ILE A 1 84 ? -8.776 1.876 8.102 1.00 97.12 84 ILE A O 1
ATOM 623 N N . ILE A 1 85 ? -6.965 0.549 8.064 1.00 98.12 85 ILE A N 1
ATOM 624 C CA . ILE A 1 85 ? -6.780 0.455 9.508 1.00 98.12 85 ILE A CA 1
ATOM 625 C C . ILE A 1 85 ? -5.761 1.513 9.921 1.00 98.12 85 ILE A C 1
ATOM 627 O O . ILE A 1 85 ? -4.645 1.526 9.419 1.00 98.12 85 ILE A O 1
ATOM 631 N N . GLU A 1 86 ? -6.136 2.394 10.837 1.00 97.69 86 GLU A N 1
ATOM 632 C CA . GLU A 1 86 ? -5.287 3.431 11.413 1.00 97.69 86 GLU A CA 1
ATOM 633 C C . GLU A 1 86 ? -4.761 2.978 12.775 1.00 97.69 86 GLU A C 1
ATOM 635 O O . GLU A 1 86 ? -5.533 2.665 13.684 1.00 97.69 86 GLU A O 1
ATOM 640 N N . LEU A 1 87 ? -3.438 2.991 12.913 1.00 96.50 87 LEU A N 1
ATOM 641 C CA . LEU A 1 87 ? -2.689 2.627 14.108 1.00 96.50 87 LEU A CA 1
ATOM 642 C C . LEU A 1 87 ? -2.077 3.908 14.692 1.00 96.50 87 LEU A C 1
ATOM 644 O O . LEU A 1 87 ? -0.961 4.300 14.363 1.00 96.50 87 LEU A O 1
ATOM 648 N N . ALA A 1 88 ? -2.829 4.631 15.521 1.00 89.44 88 ALA A N 1
ATOM 649 C CA . ALA A 1 88 ? -2.415 5.968 15.964 1.00 89.44 88 ALA A CA 1
ATOM 650 C C . ALA A 1 88 ? -1.214 5.952 16.931 1.00 89.44 88 ALA A C 1
ATOM 652 O O . ALA A 1 88 ? -0.430 6.903 16.963 1.00 89.44 88 ALA A O 1
ATOM 653 N N . GLU A 1 89 ? -1.080 4.882 17.716 1.00 92.62 89 GLU A N 1
ATOM 654 C CA . GLU A 1 89 ? -0.109 4.787 18.812 1.00 92.62 89 GLU A CA 1
ATOM 655 C C . GLU A 1 89 ? 1.216 4.120 18.415 1.00 92.62 89 GLU A C 1
ATOM 657 O O . GLU A 1 89 ? 2.199 4.210 19.157 1.00 92.62 89 GLU A O 1
ATOM 662 N N . VAL A 1 90 ? 1.295 3.505 17.229 1.00 92.88 90 VAL A N 1
ATOM 663 C CA . VAL A 1 90 ? 2.557 2.941 16.731 1.00 92.88 90 VAL A CA 1
ATOM 664 C C . VAL A 1 90 ? 3.487 4.044 16.230 1.00 92.88 90 VAL A C 1
ATOM 666 O O . VAL A 1 90 ? 3.060 5.095 15.748 1.00 92.88 90 VAL A O 1
ATOM 669 N N . LYS A 1 91 ? 4.799 3.821 16.350 1.00 90.81 91 LYS A N 1
ATOM 670 C CA . LYS A 1 91 ? 5.807 4.804 15.918 1.00 90.81 91 LYS A CA 1
ATOM 671 C C . LYS A 1 91 ? 5.953 4.867 14.398 1.00 90.81 91 LYS A C 1
ATOM 673 O O . LYS A 1 91 ? 6.143 5.956 13.866 1.00 90.81 91 LYS A O 1
ATOM 678 N N . THR A 1 92 ? 5.859 3.713 13.751 1.00 91.38 92 THR A N 1
ATOM 679 C CA . THR A 1 92 ? 6.046 3.486 12.314 1.00 91.38 92 THR A CA 1
ATOM 680 C C . THR A 1 92 ? 4.865 2.693 11.785 1.00 91.38 92 THR A C 1
ATOM 682 O O . THR A 1 92 ? 4.298 1.895 12.530 1.00 91.38 92 THR A O 1
ATOM 685 N N . ASP A 1 93 ? 4.558 2.862 10.505 1.00 93.44 93 ASP A N 1
ATOM 686 C CA . ASP A 1 93 ? 3.530 2.114 9.779 1.00 93.44 93 ASP A CA 1
ATOM 687 C C . ASP A 1 93 ? 2.143 2.301 10.396 1.00 93.44 93 ASP A C 1
ATOM 689 O O . ASP A 1 93 ? 1.441 1.378 10.794 1.00 93.44 93 ASP A O 1
ATOM 693 N N . LYS A 1 94 ? 1.769 3.575 10.516 1.00 95.69 94 LYS A N 1
ATOM 694 C CA . LYS A 1 94 ? 0.545 4.028 11.190 1.00 95.69 94 LYS A CA 1
ATOM 695 C C . LYS A 1 94 ? -0.743 3.709 10.436 1.00 95.69 94 LYS A C 1
ATOM 697 O O . LYS A 1 94 ? -1.820 4.109 10.882 1.00 95.69 94 LYS A O 1
ATOM 702 N N . ALA A 1 95 ? -0.652 3.063 9.281 1.00 96.44 95 ALA A N 1
ATOM 703 C CA . ALA A 1 95 ? -1.815 2.674 8.517 1.00 96.44 95 ALA A CA 1
ATOM 704 C C . ALA A 1 95 ? -1.566 1.384 7.744 1.00 96.44 95 ALA A C 1
ATOM 706 O O . ALA A 1 95 ? -0.507 1.207 7.149 1.00 96.44 95 ALA A O 1
ATOM 707 N N . LEU A 1 96 ? -2.594 0.544 7.692 1.00 97.06 96 LEU A N 1
ATOM 708 C CA . LEU A 1 96 ? -2.643 -0.655 6.871 1.00 97.06 96 LEU A CA 1
ATOM 709 C C . LEU A 1 96 ? -3.822 -0.551 5.908 1.00 97.06 96 LEU A C 1
ATOM 711 O O . LEU A 1 96 ? -4.914 -0.160 6.316 1.00 97.06 96 LEU A O 1
ATOM 715 N N . LEU A 1 97 ? -3.630 -0.921 4.648 1.00 96.81 97 LEU A N 1
ATOM 716 C CA . LEU A 1 97 ? -4.720 -1.139 3.705 1.00 96.81 97 LEU A CA 1
ATOM 717 C C . LEU A 1 97 ? -5.056 -2.625 3.667 1.00 96.81 97 LEU A C 1
ATOM 719 O O . LEU A 1 97 ? -4.188 -3.462 3.436 1.00 96.81 97 LEU A O 1
ATOM 723 N N . VAL A 1 98 ? -6.330 -2.936 3.844 1.00 95.31 98 VAL A N 1
ATOM 724 C CA . VAL A 1 98 ? -6.870 -4.283 3.734 1.00 95.31 98 VAL A CA 1
ATOM 725 C C . VAL A 1 98 ? -7.342 -4.519 2.302 1.00 95.31 98 VAL A C 1
ATOM 727 O O . VAL A 1 98 ? -8.180 -3.784 1.776 1.00 95.31 98 VAL A O 1
ATOM 730 N N . ASP A 1 99 ? -6.800 -5.565 1.694 1.00 90.81 99 ASP A N 1
ATOM 731 C CA . ASP A 1 99 ? -7.133 -6.078 0.372 1.00 90.81 99 ASP A CA 1
ATOM 732 C C . ASP A 1 99 ? -7.740 -7.478 0.520 1.00 90.81 99 ASP A C 1
ATOM 734 O O . ASP A 1 99 ? -7.284 -8.287 1.331 1.00 90.81 99 ASP A O 1
ATOM 738 N N . ARG A 1 100 ? -8.793 -7.757 -0.246 1.00 86.25 100 ARG A N 1
ATOM 739 C CA . ARG A 1 100 ? -9.459 -9.061 -0.274 1.00 86.25 100 ARG A CA 1
ATOM 740 C C . ARG A 1 100 ? -9.285 -9.640 -1.663 1.00 86.25 100 ARG A C 1
ATOM 742 O O . ARG A 1 100 ? -9.764 -9.066 -2.642 1.00 86.25 100 ARG A O 1
ATOM 749 N N . ASP A 1 101 ? -8.633 -10.794 -1.740 1.00 80.25 101 ASP A N 1
ATOM 750 C CA . ASP A 1 101 ? -8.531 -11.508 -3.005 1.00 80.25 101 ASP A CA 1
ATOM 751 C C . ASP A 1 101 ? -9.888 -12.115 -3.417 1.00 80.25 101 ASP A C 1
ATOM 753 O O . ASP A 1 101 ? -10.866 -12.126 -2.662 1.00 80.25 101 ASP A O 1
ATOM 757 N N . ALA A 1 102 ? -9.961 -12.639 -4.642 1.00 77.31 102 ALA A N 1
ATOM 758 C CA . ALA A 1 102 ? -11.183 -13.246 -5.174 1.00 77.31 102 ALA A CA 1
ATOM 759 C C . ALA A 1 102 ? -11.650 -14.497 -4.398 1.00 77.31 102 ALA A C 1
ATOM 761 O O . ALA A 1 102 ? -12.801 -14.908 -4.541 1.00 77.31 102 ALA A O 1
ATOM 762 N N . CYS A 1 103 ? -10.775 -15.102 -3.591 1.00 81.06 103 CYS A N 1
ATOM 763 C CA . CYS A 1 103 ? -11.074 -16.246 -2.730 1.00 81.06 103 CYS A CA 1
ATOM 764 C C . CYS A 1 103 ? -11.504 -15.815 -1.318 1.00 81.06 103 CYS A C 1
ATOM 766 O O . CYS A 1 103 ? -11.897 -16.659 -0.514 1.00 81.06 103 C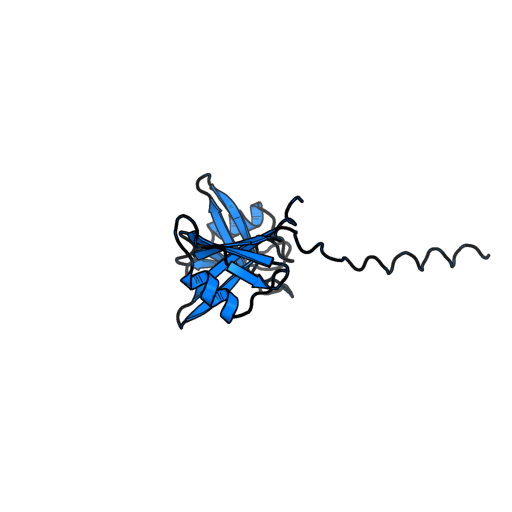YS A O 1
ATOM 768 N N . GLY A 1 104 ? -11.453 -14.515 -1.016 1.00 78.56 104 GLY A N 1
ATOM 769 C CA . GLY A 1 104 ? -11.769 -13.955 0.289 1.00 78.56 104 GLY A CA 1
ATOM 770 C C . GLY A 1 104 ? -10.606 -13.974 1.280 1.00 78.56 104 GLY A C 1
ATOM 771 O O . GLY A 1 104 ? -10.833 -13.626 2.441 1.00 78.56 104 GLY A O 1
ATOM 772 N N . HIS A 1 105 ? -9.386 -14.335 0.861 1.00 85.31 105 HIS A N 1
ATOM 773 C CA . HIS A 1 105 ? -8.216 -14.177 1.718 1.00 85.31 105 HIS A CA 1
ATOM 774 C C . HIS A 1 105 ? -7.901 -12.700 1.906 1.00 85.31 105 HIS A C 1
ATOM 776 O O . HIS A 1 105 ? -7.977 -11.895 0.973 1.00 85.31 105 HIS A O 1
ATOM 782 N N . LEU A 1 106 ? -7.527 -12.369 3.136 1.00 88.31 106 LEU A N 1
ATOM 783 C CA . LEU A 1 106 ? -7.103 -11.034 3.500 1.00 88.31 106 LEU A CA 1
ATOM 784 C C . LEU A 1 106 ? -5.612 -10.883 3.251 1.00 88.31 106 LEU A C 1
ATOM 786 O O . LEU A 1 106 ? -4.804 -11.732 3.621 1.00 88.31 106 LEU A O 1
ATOM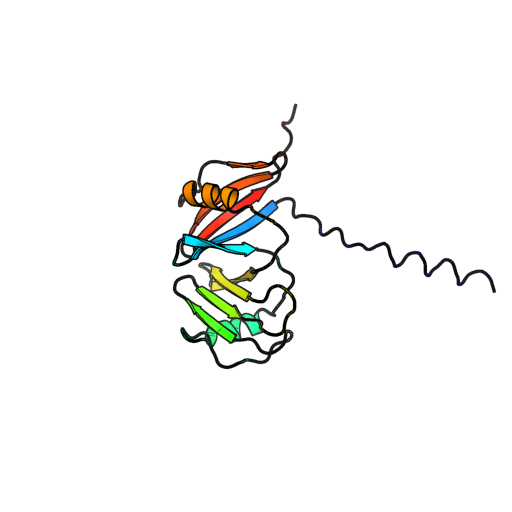 790 N N . LYS A 1 107 ? -5.265 -9.761 2.642 1.00 89.75 107 LYS A N 1
ATOM 791 C CA . LYS A 1 107 ? -3.905 -9.278 2.513 1.00 89.75 107 LYS A CA 1
ATOM 792 C C . LYS A 1 107 ? -3.839 -7.879 3.104 1.00 89.75 107 LYS A C 1
ATOM 794 O O . LYS A 1 107 ? -4.699 -7.046 2.834 1.00 89.75 107 LYS A O 1
ATOM 799 N N . THR A 1 108 ? -2.796 -7.605 3.873 1.00 94.12 108 THR A N 1
ATOM 800 C CA . THR A 1 108 ? -2.500 -6.261 4.367 1.00 94.12 108 THR A CA 1
ATOM 801 C C . THR A 1 108 ? -1.385 -5.627 3.551 1.00 94.12 108 THR A C 1
ATOM 803 O O . THR A 1 108 ? -0.403 -6.278 3.194 1.00 94.12 108 THR A O 1
ATOM 806 N N . TRP A 1 109 ? -1.540 -4.343 3.253 1.00 95.50 109 TRP A N 1
ATOM 807 C CA . TRP A 1 109 ? -0.494 -3.502 2.696 1.00 95.50 109 TRP A CA 1
ATOM 808 C C . TRP A 1 109 ? -0.126 -2.411 3.697 1.00 95.50 109 TRP A C 1
ATOM 810 O O . TRP A 1 109 ? -0.994 -1.844 4.352 1.00 95.50 109 TRP A O 1
ATOM 820 N N . HIS A 1 110 ? 1.154 -2.094 3.783 1.00 96.50 110 HIS A N 1
ATOM 821 C CA . HIS A 1 110 ? 1.750 -1.267 4.826 1.00 96.50 110 HIS A CA 1
ATOM 822 C C . HIS A 1 110 ? 2.032 0.145 4.311 1.00 96.50 110 HIS A C 1
ATOM 824 O O . HIS A 1 110 ? 2.508 0.304 3.189 1.00 96.50 110 HIS A O 1
ATOM 830 N N . ALA A 1 111 ? 1.732 1.181 5.092 1.00 94.56 111 ALA A N 1
ATOM 831 C CA . ALA A 1 111 ? 2.008 2.570 4.716 1.00 94.56 111 ALA A CA 1
ATOM 832 C C . ALA A 1 111 ? 3.503 2.914 4.779 1.00 94.56 111 ALA A C 1
ATOM 834 O O . ALA A 1 111 ? 3.941 3.876 4.150 1.00 94.56 111 ALA A O 1
ATOM 835 N N . GLU A 1 112 ? 4.288 2.135 5.524 1.00 91.88 112 GLU A N 1
ATOM 836 C CA . GLU A 1 112 ? 5.746 2.218 5.532 1.00 91.88 112 GLU A CA 1
ATOM 837 C C . GLU A 1 112 ? 6.366 0.873 5.149 1.00 91.88 112 GLU A C 1
ATOM 839 O O . GLU A 1 112 ? 5.914 -0.185 5.581 1.00 91.88 112 GLU A O 1
ATOM 844 N N . GLY A 1 113 ? 7.446 0.908 4.369 1.00 87.06 113 GLY A N 1
ATOM 845 C CA . GLY A 1 113 ? 8.158 -0.296 3.963 1.00 87.06 113 GLY A CA 1
ATOM 846 C C . GLY A 1 113 ? 9.514 -0.008 3.331 1.00 87.06 113 GLY A C 1
ATOM 847 O O . GLY A 1 113 ? 9.928 1.136 3.148 1.00 87.06 113 GLY A O 1
ATOM 848 N N . GLY A 1 114 ? 10.242 -1.079 3.018 1.00 77.88 114 GLY A N 1
ATOM 849 C CA . GLY A 1 114 ? 11.668 -1.002 2.687 1.00 77.88 114 GLY A CA 1
ATOM 850 C C . GLY A 1 114 ? 12.009 -0.582 1.255 1.00 77.88 114 GLY A C 1
ATOM 851 O O . GLY A 1 114 ? 13.191 -0.457 0.942 1.00 77.88 114 GLY A O 1
ATOM 852 N N . VAL A 1 115 ? 11.023 -0.395 0.371 1.00 81.94 115 VAL A N 1
ATOM 853 C CA . VAL A 1 115 ? 11.277 -0.106 -1.051 1.00 81.94 115 VAL A CA 1
ATOM 854 C C . VAL A 1 115 ? 10.955 1.348 -1.380 1.00 81.94 115 VAL A C 1
ATOM 856 O O . VAL A 1 115 ? 9.812 1.652 -1.710 1.00 81.94 115 VAL A O 1
ATOM 859 N N . PRO A 1 116 ? 11.944 2.256 -1.335 1.00 83.44 116 PRO A N 1
ATOM 860 C CA . PRO A 1 116 ? 11.710 3.646 -1.683 1.00 83.44 116 PRO A CA 1
ATOM 861 C C . PRO A 1 116 ? 11.467 3.795 -3.192 1.00 83.44 116 PRO A C 1
ATOM 863 O O . PRO A 1 116 ? 12.172 3.184 -4.007 1.00 83.44 116 PRO A O 1
ATOM 866 N N . LEU A 1 117 ? 10.500 4.648 -3.534 1.00 89.88 117 LEU A N 1
ATOM 867 C CA . LEU A 1 117 ? 10.271 5.203 -4.867 1.00 89.88 117 LEU A CA 1
ATOM 868 C C . LEU A 1 117 ? 1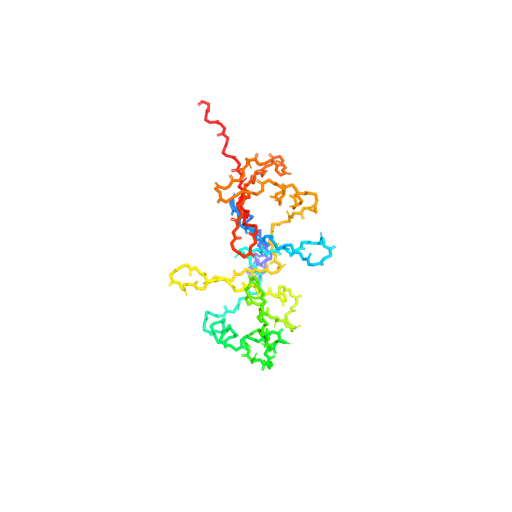0.312 6.729 -4.783 1.00 89.88 117 LEU A C 1
ATOM 870 O O . LEU A 1 117 ? 9.780 7.312 -3.837 1.00 89.88 117 LEU A O 1
ATOM 874 N N . THR A 1 118 ? 10.915 7.375 -5.777 1.00 92.38 118 THR A N 1
ATOM 875 C CA . THR A 1 118 ? 10.754 8.822 -5.961 1.00 92.38 118 THR A CA 1
ATOM 876 C C . THR A 1 118 ? 9.373 9.133 -6.542 1.00 92.38 118 THR A C 1
ATOM 878 O O . THR A 1 118 ? 8.712 8.265 -7.115 1.00 92.38 118 THR A O 1
ATOM 881 N N . GLU A 1 119 ? 8.930 10.384 -6.424 1.00 91.62 119 GLU A N 1
ATOM 882 C CA . GLU A 1 119 ? 7.664 10.836 -7.017 1.00 91.62 119 GLU A CA 1
ATOM 883 C C . GLU A 1 119 ? 7.651 10.692 -8.549 1.00 91.62 119 GLU A C 1
ATOM 885 O O . GLU A 1 119 ? 6.649 10.272 -9.126 1.00 91.62 119 GLU A O 1
ATOM 890 N N . GLU A 1 120 ? 8.785 10.955 -9.205 1.00 94.62 120 GLU A N 1
ATOM 891 C CA . GLU A 1 120 ? 8.968 10.748 -10.647 1.00 94.62 120 GLU A CA 1
ATOM 892 C C . GLU A 1 120 ? 8.807 9.268 -11.023 1.00 94.62 120 GLU A C 1
ATOM 894 O O . GLU A 1 120 ? 7.995 8.934 -11.882 1.00 94.62 120 GLU A O 1
ATOM 899 N N . GLN A 1 121 ? 9.479 8.359 -10.305 1.00 95.75 121 GLN A N 1
ATOM 900 C CA . GLN A 1 121 ? 9.340 6.918 -10.534 1.00 95.75 121 GLN A CA 1
ATOM 901 C C . GLN A 1 121 ? 7.898 6.443 -10.315 1.00 95.75 121 GLN A C 1
ATOM 903 O O . GLN A 1 121 ? 7.391 5.629 -11.087 1.00 95.75 121 GLN A O 1
ATOM 908 N N . ALA A 1 122 ? 7.228 6.937 -9.269 1.00 95.69 122 ALA A N 1
ATOM 909 C CA . ALA A 1 122 ? 5.825 6.626 -9.015 1.00 95.69 122 ALA A CA 1
ATOM 910 C C . ALA A 1 122 ? 4.927 7.122 -10.160 1.00 95.69 122 ALA A C 1
ATOM 912 O O . ALA A 1 122 ? 4.057 6.379 -10.614 1.00 95.69 122 ALA A O 1
ATOM 913 N N . THR A 1 123 ? 5.178 8.329 -10.670 1.00 96.56 123 THR A N 1
ATOM 914 C CA . THR A 1 123 ? 4.448 8.912 -11.803 1.00 96.56 123 THR A CA 1
ATOM 915 C C . THR A 1 123 ? 4.616 8.072 -13.065 1.00 96.56 123 THR A C 1
ATOM 917 O O . THR A 1 123 ? 3.621 7.688 -13.679 1.00 96.56 123 THR A O 1
ATOM 920 N N . ASP A 1 124 ? 5.847 7.710 -13.421 1.00 97.25 124 ASP A N 1
ATOM 921 C CA . ASP A 1 124 ? 6.127 6.885 -14.599 1.00 97.25 124 ASP A CA 1
ATOM 922 C C . ASP A 1 124 ? 5.441 5.519 -14.514 1.00 97.25 124 ASP A C 1
ATOM 924 O O . ASP A 1 124 ? 4.847 5.038 -15.482 1.00 97.25 124 ASP A O 1
ATOM 928 N N . LEU A 1 125 ? 5.468 4.898 -13.332 1.00 97.50 125 LEU A N 1
ATOM 929 C CA . LEU A 1 125 ? 4.785 3.631 -13.084 1.00 97.50 125 LEU A CA 1
ATOM 930 C C . LEU A 1 125 ? 3.270 3.759 -13.230 1.00 97.50 125 LEU A C 1
ATOM 932 O O . LEU A 1 125 ? 2.641 2.858 -13.791 1.00 97.50 125 LEU A O 1
ATOM 936 N N . VAL A 1 126 ? 2.692 4.860 -12.749 1.00 96.50 126 VAL A N 1
ATOM 937 C CA . VAL A 1 126 ? 1.261 5.148 -12.876 1.00 96.50 126 VAL A CA 1
ATOM 938 C C . VAL A 1 126 ? 0.871 5.328 -14.340 1.00 96.50 126 VAL A C 1
ATOM 940 O O . VAL A 1 126 ? -0.088 4.706 -14.792 1.00 96.50 126 VAL A O 1
ATOM 943 N N . LEU A 1 127 ? 1.640 6.108 -15.102 1.00 96.62 127 LEU A N 1
ATOM 944 C CA . LEU A 1 127 ? 1.378 6.359 -16.522 1.00 96.62 127 LEU A CA 1
ATOM 945 C C . LEU A 1 127 ? 1.569 5.112 -17.396 1.00 96.62 127 LEU A C 1
ATOM 947 O O . LEU A 1 127 ? 0.885 4.954 -18.405 1.00 96.62 127 LEU A O 1
ATOM 951 N N . ALA A 1 128 ? 2.475 4.212 -17.013 1.00 97.31 128 ALA A N 1
ATOM 952 C CA . ALA A 1 128 ? 2.737 2.972 -17.738 1.00 97.31 128 ALA A CA 1
ATOM 953 C C . ALA A 1 128 ? 1.739 1.840 -17.423 1.00 97.31 128 ALA A C 1
ATOM 955 O O . ALA A 1 128 ? 1.765 0.805 -18.096 1.00 97.31 128 ALA A O 1
ATOM 956 N N . ALA A 1 129 ? 0.894 1.987 -16.398 1.00 97.62 129 ALA A N 1
ATOM 957 C CA . ALA A 1 129 ? 0.065 0.899 -15.893 1.00 97.62 129 ALA A CA 1
ATOM 958 C C . ALA A 1 129 ? -1.043 0.490 -16.879 1.00 97.62 129 ALA A C 1
ATOM 960 O O . ALA A 1 129 ? -1.820 1.311 -17.358 1.00 97.62 129 ALA A O 1
ATOM 961 N N . LEU A 1 130 ? -1.162 -0.818 -17.126 1.00 96.88 130 LEU A N 1
ATOM 962 C CA . LEU A 1 130 ? -2.218 -1.424 -17.946 1.00 96.88 130 LEU A CA 1
ATOM 963 C C . LEU A 1 130 ? -2.812 -2.647 -17.224 1.00 96.88 130 LEU A C 1
ATOM 965 O O . LEU A 1 130 ? -2.098 -3.267 -16.433 1.00 96.88 130 LEU A O 1
ATOM 969 N N . PRO A 1 131 ? -4.062 -3.069 -17.511 1.00 93.25 131 PRO A N 1
ATOM 970 C CA . PRO A 1 131 ? -4.668 -4.246 -16.869 1.00 93.25 131 PRO A CA 1
ATOM 971 C C . PRO A 1 131 ? -3.867 -5.552 -17.044 1.00 93.25 131 PRO A C 1
ATOM 973 O O . PRO A 1 131 ? -3.780 -6.355 -16.123 1.00 93.25 131 PRO A O 1
ATOM 976 N N . GLY A 1 132 ? -3.224 -5.755 -18.203 1.00 90.75 132 GLY A N 1
ATOM 977 C CA . GLY A 1 132 ? -2.326 -6.898 -18.472 1.00 90.75 132 GLY A CA 1
ATOM 978 C C . GLY A 1 132 ? -0.860 -6.665 -18.075 1.00 90.75 132 GLY A C 1
ATOM 979 O O . GLY A 1 132 ? 0.019 -7.482 -18.361 1.00 90.75 132 GLY A O 1
ATOM 980 N N . GLY A 1 133 ? -0.590 -5.526 -17.442 1.00 93.94 133 GLY A N 1
ATOM 981 C CA . GLY A 1 133 ? 0.736 -5.052 -17.099 1.00 93.94 133 GLY A CA 1
ATOM 982 C C . GLY A 1 133 ? 1.399 -4.250 -18.215 1.00 93.94 133 GLY A C 1
ATOM 983 O O . GLY A 1 133 ? 1.454 -4.679 -19.368 1.00 93.94 133 GLY A O 1
ATOM 984 N N . GLY A 1 134 ? 1.966 -3.114 -17.829 1.00 95.69 134 GLY A N 1
ATOM 985 C CA . GLY A 1 134 ? 2.665 -2.181 -18.702 1.00 95.69 134 GLY A CA 1
ATOM 986 C C . GLY A 1 134 ? 3.999 -2.683 -19.268 1.00 95.69 134 GLY A C 1
ATOM 987 O O . GLY A 1 134 ? 4.401 -3.841 -19.062 1.00 95.69 134 GLY A O 1
ATOM 988 N N . PRO A 1 135 ? 4.726 -1.806 -19.983 1.00 96.69 135 PRO A N 1
ATOM 989 C CA . PRO A 1 135 ? 6.110 -2.064 -20.348 1.00 96.69 135 PRO A CA 1
ATOM 990 C C . PRO A 1 135 ? 6.992 -2.225 -19.101 1.00 96.69 135 PRO A C 1
ATOM 992 O O . PRO A 1 135 ? 6.694 -1.727 -18.016 1.00 96.69 135 PRO A O 1
ATOM 995 N N . ARG A 1 136 ? 8.113 -2.928 -19.267 1.00 96.31 136 ARG A N 1
ATOM 996 C CA . ARG A 1 136 ? 9.161 -3.000 -18.245 1.00 96.31 136 ARG A CA 1
ATOM 997 C C . ARG A 1 136 ? 9.866 -1.647 -18.172 1.00 96.31 136 ARG A C 1
ATOM 999 O O . ARG A 1 136 ? 10.454 -1.225 -19.165 1.00 96.31 136 ARG A O 1
ATOM 1006 N N . LEU A 1 137 ? 9.872 -1.035 -16.996 1.00 96.50 137 LEU A N 1
ATOM 1007 C CA . LEU A 1 137 ? 10.631 0.177 -16.705 1.00 96.50 137 LEU A CA 1
ATOM 1008 C C . LEU A 1 137 ? 11.942 -0.167 -15.990 1.00 96.50 137 LEU A C 1
ATOM 1010 O O . LEU A 1 137 ? 12.069 -1.213 -15.342 1.00 96.50 137 LEU A O 1
ATOM 1014 N N . VAL A 1 138 ? 12.938 0.698 -16.148 1.00 95.19 138 VAL A N 1
ATOM 1015 C CA . VAL A 1 138 ? 14.188 0.682 -15.379 1.00 95.19 138 VAL A CA 1
ATOM 1016 C C . VAL A 1 138 ? 14.003 1.712 -14.273 1.00 95.19 138 VAL A C 1
ATOM 1018 O O . VAL A 1 138 ? 13.806 2.880 -14.585 1.00 95.19 138 VAL A O 1
ATOM 1021 N N . LEU A 1 139 ? 14.024 1.295 -13.007 1.00 93.25 139 LEU A N 1
ATOM 1022 C CA . LEU A 1 139 ? 13.948 2.244 -11.893 1.00 93.25 139 LEU A CA 1
ATOM 1023 C C . LEU A 1 139 ? 15.325 2.835 -11.591 1.00 93.25 139 LEU A C 1
ATOM 1025 O O . LEU A 1 139 ? 15.445 4.028 -11.331 1.00 93.25 139 LEU A O 1
ATOM 1029 N N . ASP A 1 140 ? 16.354 1.989 -11.631 1.00 90.62 140 ASP A N 1
ATOM 1030 C CA . ASP A 1 140 ? 17.757 2.349 -11.449 1.00 90.62 140 ASP A CA 1
ATOM 1031 C C . ASP A 1 140 ? 18.675 1.259 -12.037 1.00 90.62 140 ASP A C 1
ATOM 1033 O O . ASP A 1 140 ? 18.222 0.360 -12.747 1.00 90.62 140 ASP A O 1
ATOM 1037 N N . ALA A 1 141 ? 19.978 1.341 -11.747 1.00 88.00 141 ALA A N 1
ATOM 1038 C CA . ALA A 1 141 ? 20.987 0.409 -12.247 1.00 88.00 141 ALA A CA 1
ATOM 1039 C C . ALA A 1 141 ? 20.744 -1.061 -11.854 1.00 88.00 141 ALA A C 1
ATOM 1041 O O . ALA A 1 141 ? 21.232 -1.961 -12.537 1.00 88.00 141 ALA A O 1
ATOM 1042 N N . GLU A 1 142 ? 20.013 -1.319 -10.769 1.00 89.56 142 GLU A N 1
ATOM 1043 C CA . GLU A 1 142 ? 19.813 -2.659 -10.220 1.00 89.56 142 GLU A CA 1
ATOM 1044 C C . GLU A 1 142 ? 18.365 -3.134 -10.282 1.00 89.56 142 GLU A C 1
ATOM 1046 O O . GLU A 1 142 ? 18.126 -4.336 -10.178 1.00 89.56 142 GLU A O 1
ATOM 1051 N N . ARG A 1 143 ? 17.391 -2.230 -10.417 1.00 92.56 143 ARG A N 1
ATOM 1052 C CA . ARG A 1 143 ? 15.969 -2.547 -10.264 1.00 92.56 143 ARG A CA 1
ATOM 1053 C C . ARG A 1 143 ? 15.174 -2.227 -11.518 1.00 92.56 143 ARG A C 1
ATOM 1055 O O . ARG A 1 143 ? 15.247 -1.141 -12.089 1.00 92.56 143 ARG A O 1
ATOM 1062 N N . HIS A 1 144 ? 14.337 -3.180 -11.899 1.00 94.75 144 HIS A N 1
ATOM 1063 C CA . HIS A 1 144 ? 13.292 -2.998 -12.892 1.00 94.75 144 HIS A CA 1
ATOM 1064 C C . HIS A 1 144 ? 11.926 -3.099 -12.249 1.00 94.75 144 HIS A C 1
ATOM 1066 O O . HIS A 1 144 ? 11.774 -3.698 -11.185 1.00 94.75 144 HIS A O 1
ATOM 1072 N N . ALA A 1 145 ? 10.936 -2.541 -12.933 1.00 96.56 145 ALA A N 1
ATOM 1073 C CA . ALA A 1 145 ? 9.564 -2.597 -12.487 1.00 96.56 145 ALA A CA 1
ATOM 1074 C C . ALA A 1 145 ? 8.587 -2.810 -13.636 1.00 96.56 145 ALA A C 1
ATOM 1076 O O . ALA A 1 145 ? 8.880 -2.538 -14.803 1.00 96.56 145 ALA A O 1
ATOM 1077 N N . LYS A 1 146 ? 7.407 -3.306 -13.282 1.00 97.31 146 LYS A N 1
ATOM 1078 C CA . LYS A 1 146 ? 6.248 -3.393 -14.162 1.00 97.31 146 LYS A CA 1
ATOM 1079 C C . LYS A 1 146 ? 4.998 -3.118 -13.341 1.00 97.31 146 LYS A C 1
ATOM 1081 O O . LYS A 1 146 ? 4.813 -3.719 -12.283 1.00 97.31 146 LYS A O 1
ATOM 1086 N N . SER A 1 147 ? 4.172 -2.205 -13.833 1.00 97.81 147 SER A N 1
ATOM 1087 C CA . SER A 1 147 ? 2.941 -1.765 -13.184 1.00 97.81 147 SER A CA 1
ATOM 1088 C C . SER A 1 147 ? 1.706 -2.382 -13.838 1.00 97.81 147 SER A C 1
ATOM 1090 O O . SER A 1 147 ? 1.656 -2.593 -15.052 1.00 97.81 147 SER A O 1
ATOM 1092 N N . TYR A 1 148 ? 0.708 -2.681 -13.015 1.00 97.31 148 TYR A N 1
ATOM 1093 C CA . TYR A 1 148 ? -0.545 -3.332 -13.377 1.00 97.31 148 TYR A CA 1
ATOM 1094 C C . TYR A 1 148 ? -1.696 -2.507 -12.816 1.00 97.31 148 TYR A C 1
ATOM 1096 O O . TYR A 1 148 ? -1.701 -2.191 -11.627 1.00 97.31 148 TYR A O 1
ATOM 1104 N N . LEU A 1 149 ? -2.675 -2.173 -13.653 1.00 95.50 149 LEU A N 1
ATOM 1105 C CA . LEU A 1 149 ? -3.892 -1.511 -13.190 1.00 95.50 149 LEU A CA 1
ATOM 1106 C C . LEU A 1 149 ? -4.818 -2.548 -12.538 1.00 95.50 149 LEU A C 1
ATOM 1108 O O . LEU A 1 149 ? -5.177 -3.534 -13.180 1.00 95.50 149 LEU A O 1
ATOM 1112 N N . THR A 1 150 ? -5.197 -2.328 -11.279 1.00 92.88 150 THR A N 1
ATOM 1113 C CA . THR A 1 150 ? -6.082 -3.204 -10.497 1.00 92.88 150 THR A CA 1
ATOM 1114 C C . THR A 1 150 ? -7.282 -2.423 -9.953 1.00 92.88 150 THR A C 1
ATOM 1116 O O . THR A 1 150 ? -7.377 -1.207 -10.112 1.00 92.88 150 THR A O 1
ATOM 1119 N N . ALA A 1 151 ? -8.224 -3.122 -9.312 1.00 89.88 151 ALA A N 1
ATOM 1120 C CA . ALA A 1 151 ? -9.422 -2.500 -8.744 1.00 89.88 151 AL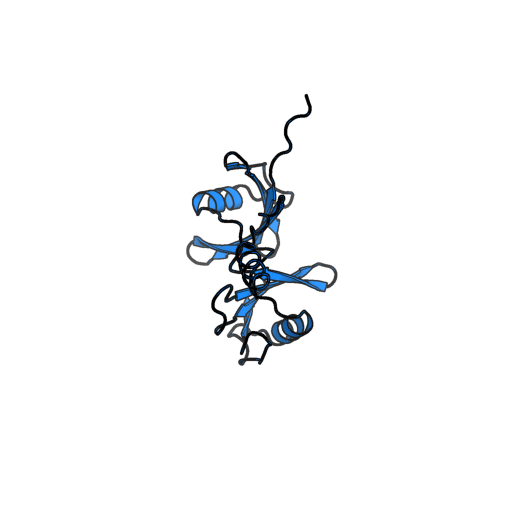A A CA 1
ATOM 1121 C C . ALA A 1 151 ? -9.121 -1.546 -7.573 1.00 89.88 151 ALA A C 1
ATOM 1123 O O . ALA A 1 151 ? -9.858 -0.589 -7.363 1.00 89.88 151 ALA A O 1
ATOM 1124 N N . ILE A 1 152 ? -8.044 -1.796 -6.824 1.00 91.19 152 ILE A N 1
ATOM 1125 C CA . ILE A 1 152 ? -7.693 -1.035 -5.615 1.00 91.19 152 ILE A CA 1
ATOM 1126 C C . ILE A 1 152 ? -6.529 -0.060 -5.832 1.00 91.19 152 ILE A C 1
ATOM 1128 O O . ILE A 1 152 ? -6.095 0.596 -4.886 1.00 91.19 152 ILE A O 1
ATOM 1132 N N . GLY A 1 153 ? -5.999 0.033 -7.054 1.00 94.12 153 GLY A N 1
ATOM 1133 C CA . GLY A 1 153 ? -4.891 0.919 -7.400 1.00 94.12 153 GLY A CA 1
ATOM 1134 C C . GLY A 1 153 ? -3.980 0.337 -8.476 1.00 94.12 153 GLY A C 1
ATOM 1135 O O . GLY A 1 153 ? -4.397 -0.441 -9.329 1.00 94.12 153 GLY A O 1
ATOM 1136 N N . ILE A 1 154 ? -2.713 0.733 -8.449 1.00 96.62 154 ILE A N 1
ATOM 1137 C CA . ILE A 1 154 ? -1.691 0.269 -9.386 1.00 96.62 154 ILE A CA 1
ATOM 1138 C C . ILE A 1 154 ? -0.723 -0.626 -8.632 1.00 96.62 154 ILE A C 1
ATOM 1140 O O . ILE A 1 154 ? 0.056 -0.159 -7.802 1.00 96.62 154 ILE A O 1
ATOM 1144 N N . MET A 1 155 ? -0.773 -1.924 -8.912 1.00 96.06 155 MET A N 1
ATOM 1145 C CA . MET A 1 155 ? 0.170 -2.877 -8.342 1.00 96.06 155 MET A CA 1
ATOM 1146 C C . MET A 1 155 ? 1.477 -2.818 -9.126 1.00 96.06 155 MET A C 1
ATOM 1148 O O . MET A 1 155 ? 1.474 -2.845 -10.354 1.00 96.06 155 MET A O 1
ATOM 1152 N N . VAL A 1 156 ? 2.605 -2.767 -8.432 1.00 96.94 156 VAL A N 1
ATOM 1153 C CA . VAL A 1 156 ? 3.932 -2.704 -9.040 1.00 96.94 156 VAL A CA 1
ATOM 1154 C C . VAL A 1 156 ? 4.749 -3.884 -8.558 1.00 96.94 156 VAL A C 1
ATOM 1156 O O . VAL A 1 156 ? 4.965 -4.035 -7.360 1.00 96.94 156 VAL A O 1
ATOM 1159 N N . ALA A 1 157 ? 5.237 -4.685 -9.499 1.00 95.44 157 ALA A N 1
ATOM 1160 C CA . ALA A 1 157 ? 6.263 -5.678 -9.228 1.00 95.44 157 ALA A CA 1
ATOM 1161 C C . ALA A 1 157 ? 7.633 -5.053 -9.497 1.00 95.44 157 ALA A C 1
ATOM 1163 O O . ALA A 1 157 ? 7.848 -4.507 -10.581 1.00 95.44 157 ALA A O 1
ATOM 1164 N N . ILE A 1 158 ? 8.548 -5.149 -8.535 1.00 94.44 158 ILE A N 1
ATOM 1165 C CA . ILE A 1 158 ? 9.929 -4.665 -8.615 1.00 94.44 158 ILE A CA 1
ATOM 1166 C C . ILE A 1 158 ? 10.863 -5.861 -8.470 1.00 94.44 158 ILE A C 1
ATOM 1168 O O . ILE A 1 158 ? 10.666 -6.690 -7.585 1.00 94.44 158 ILE A O 1
ATOM 1172 N N . TRP A 1 159 ? 11.878 -5.963 -9.324 1.00 93.44 159 TRP A N 1
ATOM 1173 C CA . TRP A 1 159 ? 12.842 -7.064 -9.284 1.00 93.44 159 TRP A CA 1
ATOM 1174 C C . TRP A 1 159 ? 14.233 -6.630 -9.729 1.00 93.44 159 TRP A C 1
ATOM 1176 O O . TRP A 1 159 ? 14.387 -5.692 -10.519 1.00 93.44 159 TRP A O 1
ATOM 1186 N N . LYS A 1 160 ? 15.254 -7.370 -9.283 1.00 91.50 160 LYS A N 1
ATOM 1187 C CA . LYS A 1 160 ? 16.595 -7.282 -9.870 1.00 91.50 160 LYS A CA 1
ATOM 1188 C C . LYS A 1 160 ? 16.686 -8.152 -11.129 1.00 91.50 160 LYS A C 1
ATOM 1190 O O . LYS A 1 160 ? 16.297 -9.323 -11.102 1.00 91.50 160 LYS A O 1
ATOM 1195 N N . PRO A 1 161 ? 17.162 -7.627 -12.270 1.00 86.12 161 PRO A N 1
ATOM 1196 C CA . PRO A 1 161 ? 17.261 -8.406 -13.492 1.00 86.12 161 PRO A CA 1
ATOM 1197 C C . PRO A 1 161 ? 18.352 -9.469 -13.332 1.00 86.12 161 PRO A C 1
ATOM 1199 O O . PRO A 1 161 ? 19.432 -9.199 -12.809 1.00 86.12 161 PRO A O 1
ATOM 1202 N N . ARG A 1 162 ? 18.097 -10.687 -13.819 1.00 80.81 162 ARG A N 1
ATOM 1203 C CA . ARG A 1 162 ? 19.143 -11.715 -13.855 1.00 80.81 162 ARG A CA 1
ATOM 1204 C C . ARG A 1 162 ? 20.240 -11.300 -14.843 1.00 80.81 162 ARG A C 1
ATOM 1206 O O . ARG A 1 162 ? 19.901 -10.837 -15.937 1.00 80.81 162 ARG A O 1
ATOM 1213 N N . PRO A 1 163 ? 21.528 -11.501 -14.514 1.00 74.44 163 PRO A N 1
ATOM 1214 C CA . PRO A 1 163 ? 22.598 -11.306 -15.481 1.00 74.44 163 PRO A CA 1
ATOM 1215 C C . PRO A 1 163 ? 22.364 -12.222 -16.687 1.00 74.44 163 PRO A C 1
ATOM 1217 O O . PRO A 1 163 ? 21.933 -13.370 -16.533 1.00 74.44 163 PRO A O 1
ATOM 1220 N N . ALA A 1 164 ? 22.618 -11.708 -17.892 1.00 72.75 164 ALA A N 1
ATOM 1221 C CA . ALA A 1 164 ? 22.494 -12.500 -19.109 1.00 72.75 164 ALA A CA 1
ATOM 1222 C C . ALA A 1 164 ? 23.386 -13.746 -18.990 1.00 72.75 164 ALA A C 1
ATOM 1224 O O . ALA A 1 164 ? 24.578 -13.630 -18.695 1.00 72.75 164 ALA A O 1
ATOM 1225 N N . ARG A 1 165 ? 22.808 -14.938 -19.192 1.00 61.09 165 ARG A N 1
ATOM 1226 C CA . ARG A 1 165 ? 23.608 -16.157 -19.350 1.00 61.09 165 ARG A CA 1
AT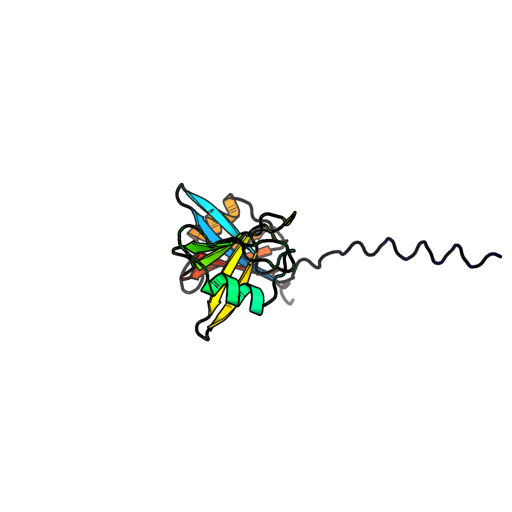OM 1227 C C . ARG A 1 165 ? 24.471 -15.961 -20.598 1.00 61.09 165 ARG A C 1
ATOM 1229 O O . ARG A 1 165 ? 23.918 -15.755 -21.675 1.00 61.09 165 ARG A O 1
ATOM 1236 N N . LYS A 1 166 ? 25.790 -15.938 -20.406 1.00 49.09 166 LYS A N 1
ATOM 1237 C CA . LYS A 1 166 ? 26.766 -16.006 -21.497 1.00 49.09 166 LYS A CA 1
ATOM 1238 C C . LYS A 1 166 ? 26.761 -17.396 -22.114 1.00 49.09 166 LYS A C 1
ATOM 1240 O O . LYS A 1 166 ? 26.557 -18.360 -21.341 1.00 49.09 166 LYS A O 1
#

Radius of gyration: 19.64 Å; chains: 1; bounding box: 57×33×58 Å